Protein AF-A0ABD7MAA4-F1 (afdb_monomer)

Solvent-accessible surface area (backbone atoms only — not comparable to full-atom values): 10063 Å² total; per-residue (Å²): 104,72,70,56,56,49,51,49,49,51,53,40,38,76,73,50,25,49,67,41,82,40,89,64,48,60,28,67,39,71,80,87,77,45,77,86,42,60,48,68,32,78,43,31,36,35,39,32,57,33,94,87,55,77,65,41,61,35,34,28,49,36,31,27,73,42,80,39,93,89,78,78,45,66,48,75,30,43,32,39,12,52,70,43,76,63,44,63,78,38,54,39,48,84,81,72,46,78,89,80,53,97,45,75,66,61,52,50,51,47,50,52,50,48,56,54,50,73,47,40,63,83,76,86,86,80,86,58,89,97,58,56,70,65,61,52,51,51,40,52,52,36,36,74,73,71,50,82,63,92,66,63,92,93,62,83,85,81,77,51,42,43,82,66,80,89,130

Radius of gyration: 17.06 Å; Cα contacts (8 Å, |Δi|>4): 257; chains: 1; bounding box: 40×41×44 Å

Mean predicted aligned error: 10.92 Å

Structure (mmCIF, N/CA/C/O backbone):
data_AF-A0ABD7MAA4-F1
#
_entry.id   AF-A0ABD7MAA4-F1
#
loop_
_atom_site.group_PDB
_atom_site.id
_atom_site.type_symbol
_atom_site.label_atom_id
_atom_site.label_alt_id
_atom_site.label_comp_id
_atom_site.label_asym_id
_atom_site.label_entity_id
_atom_site.label_seq_id
_atom_site.pdbx_PDB_ins_code
_atom_site.Cartn_x
_atom_site.Cartn_y
_atom_site.Cartn_z
_atom_site.occupancy
_atom_site.B_iso_or_equiv
_atom_site.auth_seq_id
_atom_site.auth_comp_id
_atom_site.auth_asym_id
_atom_site.auth_atom_id
_atom_site.pdbx_PDB_model_num
ATOM 1 N N . MET A 1 1 ? 14.261 -5.097 -4.662 1.00 67.69 1 MET A N 1
ATOM 2 C CA . MET A 1 1 ? 12.912 -4.679 -4.215 1.00 67.69 1 MET A CA 1
ATOM 3 C C . MET A 1 1 ? 11.884 -5.804 -4.221 1.00 67.69 1 MET A C 1
ATOM 5 O O . MET A 1 1 ? 11.433 -6.140 -3.140 1.00 67.69 1 MET A O 1
ATOM 9 N N . THR A 1 2 ? 11.569 -6.457 -5.348 1.00 70.31 2 THR A N 1
ATOM 10 C CA . THR A 1 2 ? 10.616 -7.597 -5.394 1.00 70.31 2 THR A CA 1
ATOM 11 C C . THR A 1 2 ? 10.887 -8.675 -4.339 1.00 70.31 2 THR A C 1
ATOM 13 O O . THR A 1 2 ? 9.981 -9.098 -3.631 1.00 70.31 2 THR A O 1
ATOM 16 N N . ALA A 1 3 ? 12.148 -9.088 -4.164 1.00 72.69 3 ALA A N 1
ATOM 17 C CA . ALA A 1 3 ? 12.504 -10.051 -3.120 1.00 72.69 3 ALA A CA 1
ATOM 18 C C . ALA A 1 3 ? 12.201 -9.527 -1.699 1.00 72.69 3 ALA A C 1
ATOM 20 O O . ALA A 1 3 ? 11.706 -10.278 -0.870 1.00 72.69 3 ALA A O 1
ATOM 21 N N . ARG A 1 4 ? 12.426 -8.233 -1.431 1.00 72.94 4 ARG A N 1
ATOM 22 C CA . ARG A 1 4 ? 12.134 -7.595 -0.134 1.00 72.94 4 ARG A CA 1
ATOM 23 C C . ARG A 1 4 ? 10.634 -7.445 0.114 1.00 72.94 4 ARG A C 1
ATOM 25 O O . ARG A 1 4 ? 10.187 -7.724 1.217 1.00 72.94 4 ARG A O 1
ATOM 32 N N . ALA A 1 5 ? 9.858 -7.076 -0.906 1.00 74.12 5 ALA A N 1
ATOM 33 C CA . ALA A 1 5 ? 8.397 -7.017 -0.828 1.00 74.12 5 ALA A CA 1
ATOM 34 C C . ALA A 1 5 ? 7.791 -8.395 -0.507 1.00 74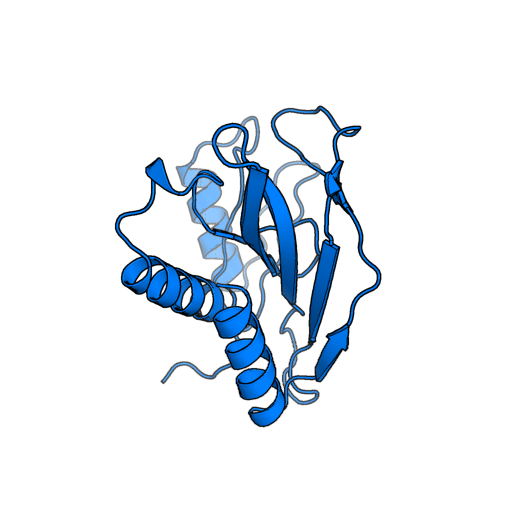.12 5 ALA A C 1
ATOM 36 O O . ALA A 1 5 ? 6.874 -8.499 0.302 1.00 74.12 5 ALA A O 1
ATOM 37 N N . ARG A 1 6 ? 8.350 -9.468 -1.082 1.00 79.31 6 ARG A N 1
ATOM 38 C CA . ARG A 1 6 ? 7.961 -10.848 -0.75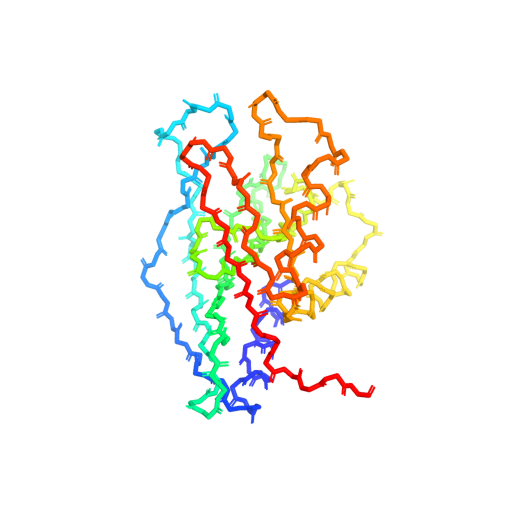1 1.00 79.31 6 ARG A CA 1
ATOM 39 C C . ARG A 1 6 ? 8.322 -11.234 0.678 1.00 79.31 6 ARG A C 1
ATOM 41 O O . ARG A 1 6 ? 7.474 -11.790 1.359 1.00 79.31 6 ARG A O 1
ATOM 48 N N . VAL A 1 7 ? 9.523 -10.884 1.143 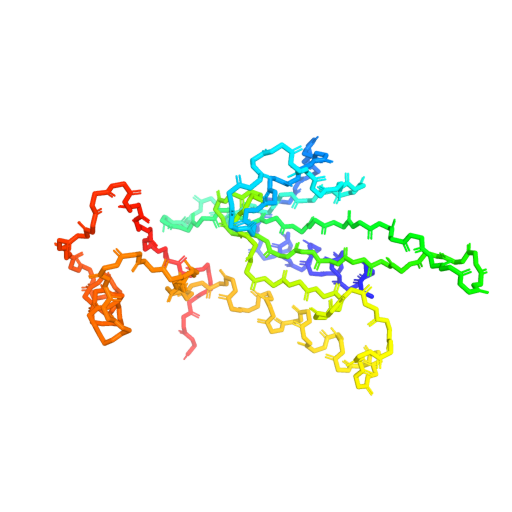1.00 79.81 7 VAL A N 1
ATOM 49 C CA . VAL A 1 7 ? 9.916 -11.097 2.547 1.00 79.81 7 VAL A CA 1
ATOM 50 C C . VAL A 1 7 ? 8.941 -10.392 3.492 1.00 79.81 7 VAL A C 1
ATOM 52 O O . VAL A 1 7 ? 8.509 -10.989 4.468 1.00 79.81 7 VAL A O 1
ATOM 55 N N . TRP A 1 8 ? 8.521 -9.163 3.186 1.00 77.75 8 TRP A N 1
ATOM 56 C CA . TRP A 1 8 ? 7.486 -8.489 3.973 1.00 77.75 8 TRP A CA 1
ATOM 57 C C . TRP A 1 8 ? 6.149 -9.219 3.949 1.00 77.75 8 TRP A C 1
ATOM 59 O O . TRP A 1 8 ? 5.527 -9.374 4.993 1.00 77.75 8 TRP A O 1
ATOM 69 N N . ALA A 1 9 ? 5.717 -9.703 2.786 1.00 82.56 9 ALA A N 1
ATOM 70 C CA . ALA A 1 9 ? 4.503 -10.502 2.688 1.00 82.56 9 ALA A CA 1
ATOM 71 C C . ALA A 1 9 ? 4.585 -11.771 3.563 1.00 82.56 9 ALA A C 1
ATOM 73 O O . ALA A 1 9 ? 3.632 -12.097 4.262 1.00 82.56 9 ALA A O 1
ATOM 74 N N . GLU A 1 10 ? 5.730 -12.452 3.590 1.00 82.75 10 GLU A N 1
ATOM 75 C CA . GLU A 1 10 ? 5.966 -13.611 4.462 1.00 82.75 10 GLU A CA 1
ATOM 76 C C . GLU A 1 10 ? 5.918 -13.225 5.949 1.00 82.75 10 GLU A C 1
ATOM 78 O O . GLU A 1 10 ? 5.155 -13.820 6.707 1.00 82.75 10 GLU A O 1
ATOM 83 N N . VAL A 1 11 ? 6.642 -12.175 6.352 1.00 81.94 11 VAL A N 1
ATOM 84 C CA . VAL A 1 11 ? 6.660 -11.669 7.738 1.00 81.94 11 VAL A CA 1
ATOM 85 C C . VAL A 1 11 ? 5.262 -11.259 8.210 1.00 81.94 11 VAL A C 1
ATOM 87 O O . VAL A 1 11 ? 4.861 -11.570 9.329 1.00 81.94 11 VAL A O 1
ATOM 90 N N . LEU A 1 12 ? 4.486 -10.587 7.359 1.00 81.56 12 LEU A N 1
ATOM 91 C CA . LEU A 1 12 ? 3.119 -10.175 7.680 1.00 81.56 12 LEU A CA 1
ATOM 92 C C . LEU A 1 12 ? 2.187 -11.381 7.814 1.00 81.56 12 LEU A C 1
ATOM 94 O O . LEU A 1 12 ? 1.341 -11.400 8.707 1.00 81.56 12 LEU A O 1
ATOM 98 N N . ALA A 1 13 ? 2.355 -12.401 6.969 1.00 84.62 13 ALA A N 1
ATOM 99 C CA . ALA A 1 13 ? 1.610 -13.648 7.096 1.00 84.62 13 ALA A CA 1
ATOM 100 C C . ALA A 1 13 ? 1.936 -14.377 8.410 1.00 84.62 13 ALA A C 1
ATOM 102 O O . ALA A 1 13 ? 1.025 -14.854 9.087 1.00 84.62 13 ALA A O 1
ATOM 103 N N . GLU A 1 14 ? 3.209 -14.416 8.812 1.00 82.44 14 GLU A N 1
ATOM 104 C CA . GLU A 1 14 ? 3.634 -14.957 10.111 1.00 82.44 14 GLU A CA 1
ATOM 105 C C . GLU A 1 14 ? 3.055 -14.162 11.291 1.00 82.44 14 GLU A C 1
ATOM 107 O O . GLU A 1 14 ? 2.691 -14.750 12.310 1.00 82.44 14 GLU A O 1
ATOM 112 N N . ALA A 1 15 ? 2.896 -12.846 11.134 1.00 78.56 15 ALA A N 1
ATOM 11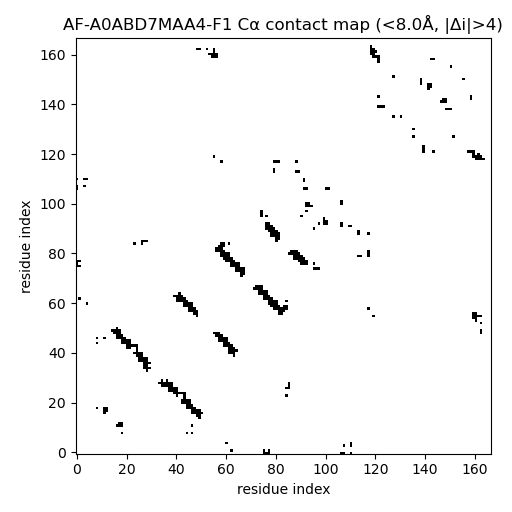3 C CA . ALA A 1 15 ? 2.236 -11.970 12.101 1.00 78.56 15 ALA A CA 1
ATOM 114 C C . ALA A 1 15 ? 0.694 -12.087 12.107 1.00 78.56 15 ALA A C 1
ATOM 116 O O . ALA A 1 15 ? 0.032 -11.387 12.871 1.00 78.56 15 ALA A O 1
ATOM 117 N N . GLY A 1 16 ? 0.108 -12.968 11.286 1.00 83.12 16 GLY A N 1
ATOM 118 C CA . GLY A 1 16 ? -1.330 -13.257 11.266 1.00 83.12 16 GLY A CA 1
ATOM 119 C C . GLY A 1 16 ? -2.132 -12.518 10.193 1.00 83.12 16 GLY A C 1
ATOM 120 O O . GLY A 1 16 ? -3.352 -12.683 10.129 1.00 83.12 16 GLY A O 1
ATOM 121 N N . ALA A 1 17 ? -1.486 -11.730 9.330 1.00 86.75 17 ALA A N 1
ATOM 122 C CA . ALA A 1 17 ? -2.150 -11.102 8.194 1.00 86.75 17 ALA A CA 1
ATOM 123 C C . ALA A 1 17 ? -2.532 -12.143 7.127 1.00 86.75 17 ALA A C 1
ATOM 125 O O . ALA A 1 17 ? -1.800 -13.095 6.855 1.00 86.75 17 ALA A O 1
ATOM 126 N N . ALA A 1 18 ? -3.663 -11.943 6.452 1.00 90.56 18 ALA A N 1
ATOM 127 C CA . ALA A 1 18 ? -4.039 -12.790 5.324 1.00 90.56 18 ALA A CA 1
ATOM 128 C C . ALA A 1 18 ? -3.425 -12.246 4.028 1.00 90.56 18 ALA A C 1
ATOM 130 O O . ALA A 1 18 ? -3.885 -11.241 3.486 1.00 90.56 18 ALA A O 1
ATOM 131 N N . VAL A 1 19 ? -2.403 -12.928 3.514 1.00 92.50 19 VAL A N 1
ATOM 132 C CA . VAL A 1 19 ? -1.707 -12.565 2.273 1.00 92.50 19 VAL A CA 1
ATOM 133 C C . VAL A 1 19 ? -2.183 -13.451 1.132 1.00 92.50 19 VAL A C 1
ATOM 135 O O . VAL A 1 19 ? -2.026 -14.670 1.177 1.00 92.50 19 VAL A O 1
ATOM 138 N N . VAL A 1 20 ? -2.745 -12.847 0.087 1.00 94.31 20 VAL A N 1
ATOM 139 C CA . VAL A 1 20 ? -3.242 -13.576 -1.086 1.00 94.31 20 VAL A CA 1
ATOM 140 C C . VAL A 1 20 ? -2.886 -12.858 -2.389 1.00 94.31 20 VAL A C 1
ATOM 142 O O . VAL A 1 20 ? -2.885 -11.627 -2.429 1.00 94.31 20 VAL A O 1
ATOM 145 N N . PRO A 1 21 ? -2.613 -13.590 -3.485 1.00 94.88 21 PRO A N 1
ATOM 146 C CA . PRO A 1 21 ? -2.521 -12.988 -4.809 1.00 94.88 21 PRO A CA 1
ATOM 147 C C . PRO A 1 21 ? -3.812 -12.258 -5.185 1.00 94.88 21 PRO A C 1
ATOM 149 O O . PRO A 1 21 ? -4.909 -12.780 -4.977 1.00 94.88 21 PRO A O 1
ATOM 152 N N . ASP A 1 22 ? -3.676 -11.075 -5.780 1.00 94.12 22 ASP A N 1
ATOM 153 C CA . ASP A 1 22 ? -4.798 -10.255 -6.235 1.00 94.12 22 ASP A CA 1
ATOM 154 C C . ASP A 1 22 ? -4.846 -10.211 -7.782 1.00 94.12 22 ASP A C 1
ATOM 156 O O . ASP A 1 22 ? -3.803 -10.124 -8.449 1.00 94.12 22 ASP A O 1
ATOM 160 N N . PRO A 1 23 ? -6.035 -10.325 -8.404 1.00 92.88 23 PRO A N 1
ATOM 161 C CA . PRO A 1 23 ? -6.172 -10.288 -9.856 1.00 92.88 23 PRO A CA 1
ATOM 162 C C . PRO A 1 23 ? -6.035 -8.886 -10.465 1.00 92.88 23 PRO A C 1
ATOM 164 O O . PRO A 1 23 ? -6.129 -8.779 -11.686 1.00 92.88 23 PRO A O 1
ATOM 167 N N . VAL A 1 24 ? -5.827 -7.818 -9.684 1.00 90.94 24 VAL A N 1
ATOM 168 C CA . VAL A 1 24 ? -5.626 -6.466 -10.226 1.00 90.94 24 VAL A CA 1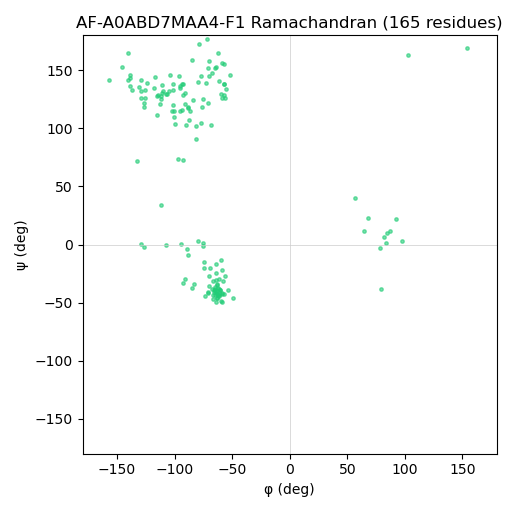
ATOM 169 C C . VAL A 1 24 ? -4.467 -6.428 -11.233 1.00 90.94 24 VAL A C 1
ATOM 171 O O . VAL A 1 24 ? -3.401 -7.009 -11.020 1.00 90.94 24 VAL A O 1
ATOM 174 N N . ARG A 1 25 ? -4.703 -5.775 -12.376 1.00 90.38 25 ARG A N 1
ATOM 175 C CA . ARG A 1 25 ? -3.734 -5.629 -13.484 1.00 90.38 25 ARG A CA 1
ATOM 176 C C . ARG A 1 25 ? -3.505 -4.186 -13.917 1.00 90.38 25 ARG A C 1
ATOM 178 O O . ARG A 1 25 ? -2.701 -3.935 -14.807 1.00 90.38 25 ARG A O 1
ATOM 185 N N . GLY A 1 26 ? -4.210 -3.244 -13.302 1.00 88.19 26 GLY A N 1
ATOM 186 C CA . GLY A 1 26 ? -4.120 -1.839 -13.652 1.00 88.19 26 GLY A CA 1
ATOM 187 C C . GLY A 1 26 ? -4.550 -0.949 -12.501 1.00 88.19 26 GLY A C 1
ATOM 188 O O . GLY A 1 26 ? -5.510 -1.263 -11.796 1.00 88.19 26 GLY A O 1
ATOM 189 N N . ILE A 1 27 ? -3.839 0.160 -12.335 1.00 84.44 27 ILE A N 1
ATOM 190 C CA . ILE A 1 27 ? -4.146 1.214 -11.371 1.00 84.44 27 ILE A CA 1
ATOM 191 C C . ILE A 1 27 ? -4.572 2.447 -12.171 1.00 84.44 27 ILE A C 1
ATOM 193 O O . ILE A 1 27 ? -3.813 2.856 -13.054 1.00 84.44 27 ILE A O 1
ATOM 197 N N . PRO A 1 28 ? -5.748 3.043 -11.916 1.00 74.25 28 PRO A N 1
ATOM 198 C CA . PRO A 1 28 ? -6.099 4.327 -12.514 1.00 74.25 28 PRO A CA 1
ATOM 199 C C . PRO A 1 28 ? -5.030 5.372 -12.174 1.00 74.25 28 PRO A C 1
ATOM 201 O O . PRO A 1 28 ? -4.692 5.544 -11.006 1.00 74.25 28 PRO A O 1
ATOM 204 N N . PHE A 1 29 ? -4.478 6.037 -13.185 1.00 62.84 29 PHE A N 1
ATOM 205 C CA . PHE A 1 29 ? -3.509 7.114 -13.009 1.00 62.84 29 PHE A CA 1
ATOM 206 C C . PHE A 1 29 ? -4.253 8.449 -12.991 1.00 62.84 29 PHE A C 1
ATOM 208 O O . PHE A 1 29 ? -4.866 8.825 -13.991 1.00 62.84 29 PHE A O 1
ATOM 215 N N . ASP A 1 30 ? -4.228 9.164 -11.868 1.00 56.12 30 ASP A N 1
ATOM 216 C CA . ASP A 1 30 ? -5.020 10.381 -11.674 1.00 56.12 30 ASP A CA 1
ATOM 217 C C . ASP A 1 30 ? -4.184 11.667 -11.578 1.00 56.12 30 ASP A C 1
ATOM 219 O O . ASP A 1 30 ? -4.595 12.632 -10.939 1.00 56.12 30 ASP A O 1
ATOM 223 N N . GLU A 1 31 ? -3.063 11.778 -12.295 1.00 46.78 31 GLU A N 1
ATOM 224 C CA . GLU A 1 31 ? -2.467 13.103 -12.484 1.00 46.78 31 GLU A CA 1
ATOM 225 C C . GLU A 1 31 ? -3.380 13.968 -13.377 1.00 46.78 31 GLU A C 1
ATOM 227 O O . GLU A 1 31 ? -3.455 13.821 -14.599 1.00 46.78 31 GLU A O 1
ATOM 232 N N . ALA A 1 32 ? -4.114 14.884 -12.740 1.00 44.59 32 ALA A N 1
ATOM 233 C CA . ALA A 1 32 ? -4.834 15.997 -13.363 1.00 44.59 32 ALA A CA 1
ATOM 234 C C . ALA A 1 32 ? -5.869 15.632 -14.456 1.00 44.59 32 ALA A C 1
ATOM 236 O O . ALA A 1 32 ? -6.036 16.365 -15.433 1.00 44.59 32 ALA A O 1
ATOM 237 N N . GLY A 1 33 ? -6.638 14.552 -14.269 1.00 39.84 33 GLY A N 1
ATOM 238 C CA . GLY A 1 33 ? -7.901 14.348 -14.998 1.00 39.84 33 GLY A CA 1
ATOM 239 C C . GLY A 1 33 ? -7.826 13.552 -16.305 1.00 39.84 33 GLY A C 1
ATOM 240 O O . GLY A 1 33 ? -8.739 13.650 -17.126 1.00 39.84 33 GLY A O 1
ATOM 241 N N . ARG A 1 34 ? -6.792 12.728 -16.509 1.00 45.66 34 ARG A N 1
ATOM 242 C CA . ARG A 1 34 ? -6.767 11.722 -17.589 1.00 45.66 34 ARG A CA 1
ATOM 243 C C . ARG A 1 34 ? -7.181 10.346 -17.064 1.00 45.66 34 ARG A C 1
ATOM 245 O O . ARG A 1 34 ? -6.352 9.456 -16.941 1.00 45.66 34 ARG A O 1
ATOM 252 N N . ALA A 1 35 ? -8.477 10.181 -16.798 1.00 50.56 35 ALA A N 1
ATOM 253 C CA . ALA A 1 35 ? -9.065 8.953 -16.243 1.00 50.56 35 ALA A CA 1
ATOM 254 C C . ALA A 1 35 ? -8.863 7.681 -17.101 1.00 50.56 35 ALA A C 1
ATOM 256 O O . ALA A 1 35 ? -9.084 6.578 -16.609 1.00 50.56 35 ALA A O 1
ATOM 257 N 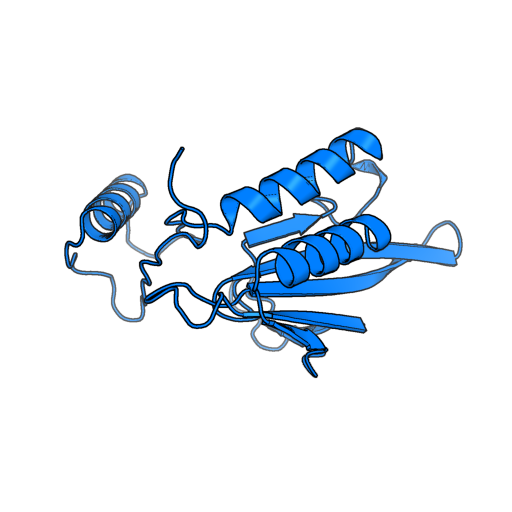N . ASP A 1 36 ? -8.431 7.825 -18.359 1.00 55.38 36 ASP A N 1
ATOM 258 C CA . ASP A 1 36 ? -8.230 6.711 -19.295 1.00 55.38 36 ASP A CA 1
ATOM 259 C C . ASP A 1 36 ? -6.816 6.102 -19.241 1.00 55.38 36 ASP A C 1
ATOM 261 O O . ASP A 1 36 ? -6.533 5.135 -19.949 1.00 55.38 36 ASP A O 1
ATOM 265 N N . LEU A 1 37 ? -5.902 6.662 -18.439 1.00 61.72 37 LEU A N 1
ATOM 266 C CA . LEU A 1 37 ? -4.562 6.103 -18.271 1.00 61.72 37 LEU A CA 1
ATOM 267 C C . LEU A 1 37 ? -4.548 5.126 -17.095 1.00 61.72 37 LEU A C 1
ATOM 269 O O . LEU A 1 37 ? -4.836 5.492 -15.959 1.00 61.72 37 LEU A O 1
ATOM 273 N N . THR A 1 38 ? -4.183 3.875 -17.369 1.00 78.06 38 THR A N 1
ATOM 274 C CA . THR A 1 38 ? -3.954 2.855 -16.343 1.00 78.06 38 THR A CA 1
ATOM 275 C C . THR A 1 38 ? -2.481 2.495 -16.288 1.00 78.06 38 THR A C 1
ATOM 277 O O . THR A 1 38 ? -1.901 2.118 -17.308 1.00 78.06 38 THR A O 1
ATOM 280 N N . VAL A 1 39 ? -1.888 2.550 -15.099 1.00 83.06 39 VAL A N 1
ATOM 281 C CA . VAL A 1 39 ? -0.549 2.009 -14.865 1.00 83.06 39 VAL A CA 1
ATOM 282 C C . VAL A 1 39 ? -0.646 0.484 -14.794 1.00 83.06 39 VAL A C 1
ATOM 284 O O . VAL A 1 39 ? -1.447 -0.009 -13.995 1.00 83.06 39 VAL A O 1
ATOM 287 N N . PRO A 1 40 ? 0.123 -0.274 -15.596 1.00 88.81 40 PRO A N 1
ATOM 288 C CA . PRO A 1 40 ? 0.068 -1.731 -15.583 1.00 88.81 40 PRO A CA 1
ATOM 289 C C . PRO A 1 40 ? 0.597 -2.309 -14.267 1.00 88.81 40 PRO A C 1
ATOM 291 O O . PRO A 1 40 ? 1.517 -1.767 -13.653 1.00 88.81 40 PRO A O 1
ATOM 294 N N . VAL A 1 41 ? 0.019 -3.437 -13.856 1.00 91.94 41 VAL A N 1
ATOM 295 C CA . VAL A 1 41 ? 0.459 -4.238 -12.708 1.00 91.94 41 VAL A CA 1
ATOM 296 C C . VAL A 1 41 ? 0.675 -5.670 -13.173 1.00 91.94 41 VAL A C 1
ATOM 298 O O . VAL A 1 41 ? -0.271 -6.339 -13.596 1.00 91.94 41 VAL A O 1
ATOM 301 N N . ASP A 1 42 ? 1.910 -6.147 -13.062 1.00 92.38 42 ASP A N 1
ATOM 302 C CA . ASP A 1 42 ? 2.290 -7.500 -13.467 1.00 92.38 42 ASP A CA 1
ATOM 303 C C . ASP A 1 42 ? 2.020 -8.507 -12.353 1.00 92.38 42 ASP A C 1
ATOM 305 O O . ASP A 1 42 ? 1.599 -9.643 -12.599 1.00 92.38 42 ASP A O 1
ATOM 309 N N . ARG A 1 43 ? 2.253 -8.089 -11.105 1.00 92.38 43 ARG A N 1
ATOM 310 C CA . ARG A 1 43 ? 2.055 -8.916 -9.913 1.00 92.38 43 ARG A CA 1
ATOM 311 C C . ARG A 1 43 ? 1.428 -8.084 -8.804 1.00 92.38 43 ARG A C 1
ATOM 313 O O . ARG A 1 43 ? 1.839 -6.958 -8.560 1.00 92.38 43 ARG A O 1
ATOM 320 N N . ALA A 1 44 ? 0.448 -8.662 -8.120 1.00 94.12 44 ALA A N 1
ATOM 321 C CA . ALA A 1 44 ? -0.224 -8.018 -7.005 1.00 94.12 44 ALA A CA 1
ATOM 322 C C . ALA A 1 44 ? -0.433 -9.004 -5.860 1.00 94.12 44 ALA A C 1
ATOM 324 O O . ALA A 1 44 ? -0.921 -10.120 -6.065 1.00 94.12 44 ALA A O 1
ATOM 325 N N . LEU A 1 45 ? -0.097 -8.565 -4.653 1.00 94.12 45 LEU A N 1
ATOM 326 C CA . LEU A 1 45 ? -0.461 -9.230 -3.411 1.00 94.12 45 LEU A CA 1
ATOM 327 C C . LEU A 1 45 ? -1.390 -8.308 -2.634 1.00 94.12 45 LEU A C 1
ATOM 329 O O . LEU A 1 45 ? -1.048 -7.151 -2.399 1.00 94.12 45 LEU A O 1
ATOM 333 N N . ARG A 1 46 ? -2.543 -8.831 -2.221 1.00 93.81 46 ARG A N 1
ATOM 334 C CA . ARG A 1 46 ? -3.394 -8.200 -1.220 1.00 93.81 46 ARG A CA 1
ATOM 335 C C . ARG A 1 46 ? -3.023 -8.764 0.134 1.00 93.81 46 ARG A C 1
ATOM 337 O O . ARG A 1 46 ? -3.033 -9.977 0.336 1.00 93.81 46 ARG A O 1
ATOM 344 N N . VAL A 1 47 ? -2.766 -7.872 1.068 1.00 90.88 47 VAL A N 1
ATOM 345 C CA . VAL A 1 47 ? -2.520 -8.213 2.456 1.00 90.88 47 VAL A CA 1
ATOM 346 C C . VAL A 1 47 ? -3.698 -7.659 3.254 1.00 90.88 47 VAL A C 1
ATOM 348 O O . VAL A 1 47 ? -4.032 -6.479 3.169 1.00 90.88 47 VAL A O 1
ATOM 351 N N . ALA A 1 48 ? -4.419 -8.524 3.956 1.00 89.00 48 ALA A N 1
ATOM 352 C CA . ALA A 1 48 ? -5.537 -8.142 4.812 1.00 89.00 48 ALA A CA 1
ATOM 353 C C . ALA A 1 48 ? -5.101 -8.189 6.279 1.00 89.00 48 ALA A C 1
ATOM 355 O O . ALA A 1 48 ? -4.299 -9.064 6.619 1.00 89.00 48 ALA A O 1
ATOM 356 N N . PRO A 1 49 ? -5.626 -7.295 7.131 1.00 83.81 49 PRO A N 1
ATOM 357 C CA . PRO A 1 49 ? -5.289 -7.313 8.546 1.00 83.81 49 PRO A CA 1
ATOM 358 C C . PRO A 1 49 ? -5.668 -8.657 9.185 1.00 83.81 49 PRO A C 1
ATOM 360 O O . PRO A 1 49 ? -6.556 -9.351 8.663 1.00 83.81 49 PRO A O 1
ATOM 363 N N . PRO A 1 50 ? -5.021 -9.028 10.303 1.00 83.25 50 PRO A N 1
ATOM 364 C CA . PRO A 1 50 ? -5.461 -10.148 11.123 1.00 83.25 50 PRO A CA 1
ATOM 365 C C . PRO A 1 50 ? -6.949 -10.027 11.480 1.00 83.25 50 PRO A C 1
ATOM 367 O O . PRO A 1 50 ? -7.483 -8.928 11.632 1.00 83.25 50 PRO A O 1
ATOM 370 N N . ALA A 1 51 ? -7.639 -11.164 11.583 1.00 79.88 51 ALA A N 1
ATOM 371 C CA . ALA A 1 51 ? -9.098 -11.199 11.731 1.00 79.88 51 ALA A CA 1
ATOM 372 C C . ALA A 1 51 ? -9.617 -10.566 13.039 1.00 79.88 51 ALA A C 1
ATOM 374 O O . ALA A 1 51 ? -10.808 -10.289 13.147 1.00 79.88 51 ALA A O 1
ATOM 375 N N . ASP A 1 52 ? -8.743 -10.381 14.024 1.00 79.81 52 ASP A N 1
ATOM 376 C CA . ASP A 1 52 ? -8.999 -9.779 15.330 1.00 79.81 52 ASP A CA 1
ATOM 377 C C . ASP A 1 52 ? -8.688 -8.271 15.394 1.00 79.81 52 ASP A C 1
ATOM 379 O O . ASP A 1 52 ? -8.908 -7.651 16.435 1.00 79.81 52 ASP A O 1
ATOM 383 N N . VAL A 1 53 ? -8.231 -7.662 14.293 1.00 75.25 53 VAL A N 1
ATOM 384 C CA . VAL A 1 53 ? -7.956 -6.221 14.205 1.00 75.25 53 VAL A CA 1
ATOM 385 C C . VAL A 1 53 ? -9.114 -5.495 13.511 1.00 75.25 53 VAL A C 1
ATOM 387 O O . VAL A 1 53 ? -9.249 -5.510 12.285 1.00 75.25 53 VAL A O 1
ATOM 390 N N . ASP A 1 54 ? -9.940 -4.806 14.300 1.00 74.12 54 ASP A N 1
ATOM 391 C CA . ASP A 1 54 ? -11.062 -4.003 13.801 1.00 74.12 54 ASP A CA 1
ATOM 392 C C . ASP A 1 54 ? -10.616 -2.626 13.273 1.00 74.12 54 ASP A C 1
ATOM 394 O O . ASP A 1 54 ? -9.798 -1.930 13.871 1.00 74.12 54 ASP A O 1
ATOM 398 N N . GLY A 1 55 ? -11.206 -2.185 12.155 1.00 67.31 55 GLY A N 1
ATOM 399 C CA . GLY A 1 55 ? -10.992 -0.839 11.594 1.00 67.31 55 GLY A CA 1
ATOM 400 C C . GLY A 1 55 ? -9.686 -0.647 10.808 1.00 67.31 55 GLY A C 1
ATOM 401 O O . GLY A 1 55 ? -9.473 0.415 10.216 1.00 67.31 55 GLY A O 1
ATOM 402 N N . ALA A 1 56 ? -8.844 -1.676 10.749 1.00 75.94 56 ALA A N 1
ATOM 403 C CA . ALA A 1 56 ? -7.683 -1.739 9.877 1.00 75.94 56 ALA A CA 1
ATOM 404 C C . ALA A 1 56 ? -8.103 -1.938 8.411 1.00 75.94 56 ALA A C 1
ATOM 406 O O . ALA A 1 56 ? -9.009 -2.711 8.092 1.00 75.94 56 ALA A O 1
ATOM 407 N N . SER A 1 57 ? -7.443 -1.237 7.489 1.00 81.38 57 SER A N 1
ATOM 408 C CA . SER A 1 57 ? -7.685 -1.427 6.054 1.00 81.38 57 SER A CA 1
ATOM 409 C C . SER A 1 57 ? -6.673 -2.381 5.442 1.00 81.38 57 SER A C 1
ATOM 411 O O . SER A 1 57 ? -5.511 -2.322 5.828 1.00 81.38 57 SER A O 1
ATOM 413 N N . PRO A 1 58 ? -7.078 -3.204 4.458 1.00 87.50 58 PRO A N 1
ATOM 414 C CA . PRO A 1 58 ? -6.139 -3.982 3.663 1.00 87.50 58 PRO A CA 1
ATOM 415 C C . PRO A 1 58 ? -5.197 -3.062 2.884 1.00 87.50 58 PRO A C 1
ATOM 417 O O . PRO A 1 58 ? -5.485 -1.888 2.670 1.00 87.50 58 PRO A O 1
ATOM 420 N N . TRP A 1 59 ? -4.117 -3.628 2.382 1.00 89.38 59 TRP A N 1
ATOM 421 C CA . TRP A 1 59 ? -3.108 -2.964 1.570 1.00 89.38 59 TRP A CA 1
ATOM 422 C C . TRP A 1 59 ? -2.657 -3.897 0.451 1.00 89.38 59 TRP A C 1
ATOM 424 O O . TRP A 1 59 ? -2.964 -5.094 0.446 1.00 89.38 59 TRP A O 1
ATOM 434 N N . TRP A 1 60 ? -1.981 -3.323 -0.534 1.00 91.56 60 TRP A N 1
ATOM 435 C CA . TRP A 1 60 ? -1.526 -4.001 -1.731 1.00 91.56 60 TRP A CA 1
ATOM 436 C C . TRP A 1 60 ? -0.057 -3.703 -1.989 1.00 91.56 60 TRP A C 1
ATOM 438 O O . TRP A 1 60 ? 0.370 -2.550 -1.949 1.00 91.56 60 TRP A O 1
ATOM 448 N N . LEU A 1 61 ? 0.677 -4.760 -2.325 1.00 91.25 61 LEU A N 1
ATOM 449 C CA . LEU A 1 61 ? 2.005 -4.694 -2.921 1.00 91.25 61 LEU A CA 1
ATOM 450 C C . LEU A 1 61 ? 1.830 -4.936 -4.421 1.00 91.25 61 LEU A C 1
ATOM 452 O O . LEU A 1 61 ? 1.451 -6.037 -4.831 1.00 91.25 61 LEU A O 1
ATOM 456 N N . LEU A 1 62 ? 2.030 -3.895 -5.226 1.00 91.88 62 LEU A N 1
ATOM 457 C CA . LEU A 1 62 ? 1.768 -3.895 -6.665 1.00 91.88 62 LEU A CA 1
ATOM 458 C C . LEU A 1 62 ? 3.095 -3.724 -7.405 1.00 91.88 62 LEU A C 1
ATOM 460 O O . LEU A 1 62 ? 3.718 -2.668 -7.329 1.00 91.88 62 LEU A O 1
ATOM 464 N N . GLU A 1 63 ? 3.533 -4.765 -8.102 1.00 92.12 63 GLU A N 1
ATOM 465 C CA . GLU A 1 63 ? 4.784 -4.767 -8.855 1.00 92.12 63 GLU A CA 1
ATOM 466 C C . GLU A 1 63 ? 4.527 -4.559 -10.353 1.00 92.12 63 GLU A C 1
ATOM 468 O O . GLU A 1 63 ? 3.626 -5.175 -10.937 1.00 92.12 63 GLU A O 1
ATOM 473 N N . THR A 1 64 ? 5.372 -3.739 -10.973 1.00 90.81 64 THR A N 1
ATOM 474 C CA . THR A 1 64 ? 5.425 -3.508 -12.421 1.00 90.81 64 THR A CA 1
ATOM 475 C C . THR A 1 64 ? 6.862 -3.687 -12.902 1.00 90.81 64 THR A C 1
ATOM 477 O O . THR A 1 64 ? 7.770 -3.093 -12.327 1.00 90.81 64 THR A O 1
ATOM 480 N N . ASP A 1 65 ? 7.075 -4.445 -13.968 1.00 89.31 65 ASP A N 1
ATOM 481 C CA . ASP A 1 65 ? 8.361 -4.558 -14.651 1.00 89.31 65 ASP A CA 1
ATOM 482 C C . ASP A 1 65 ? 8.421 -3.481 -15.748 1.00 89.31 65 ASP A C 1
ATOM 484 O O . ASP A 1 65 ? 7.798 -3.608 -16.803 1.00 89.31 65 ASP A O 1
ATOM 488 N N . VAL A 1 66 ? 9.147 -2.387 -15.502 1.00 85.00 66 VAL A N 1
ATOM 489 C CA . VAL A 1 66 ? 9.259 -1.267 -16.448 1.00 85.00 66 VAL A CA 1
ATOM 490 C C . VAL A 1 66 ? 10.424 -1.521 -17.410 1.00 85.00 66 VAL A C 1
ATOM 492 O O . VAL A 1 66 ? 11.568 -1.587 -16.952 1.00 85.00 66 VAL A O 1
ATOM 495 N N . PRO A 1 67 ? 10.190 -1.653 -18.730 1.00 83.12 67 PRO A N 1
ATOM 496 C CA . PRO A 1 67 ? 11.272 -1.787 -19.705 1.00 83.12 67 PRO A CA 1
ATOM 497 C C . PRO A 1 67 ? 12.231 -0.597 -19.629 1.00 83.12 67 PRO A C 1
ATOM 499 O O . PRO A 1 67 ? 11.783 0.537 -19.476 1.00 83.12 67 PRO A O 1
ATOM 502 N N . GLN A 1 68 ? 13.534 -0.854 -19.714 1.00 79.06 68 GLN A N 1
ATOM 503 C CA . GLN A 1 68 ? 14.569 0.181 -19.734 1.00 79.06 68 GLN A CA 1
ATOM 504 C C . GLN A 1 68 ? 15.111 0.347 -21.157 1.00 79.06 68 GLN A C 1
ATOM 506 O O . GLN A 1 68 ? 15.435 -0.644 -21.819 1.00 79.06 68 GLN A O 1
ATOM 511 N N . ASP A 1 69 ? 15.211 1.596 -21.613 1.00 71.75 69 ASP A N 1
ATOM 512 C CA . ASP A 1 69 ? 15.559 1.930 -23.000 1.00 71.75 69 ASP A CA 1
ATOM 513 C C . ASP A 1 69 ? 17.027 1.618 -23.349 1.00 71.75 69 ASP A C 1
ATOM 515 O O . ASP A 1 69 ? 17.328 1.319 -24.505 1.00 71.75 69 ASP A O 1
ATOM 519 N N . ASP A 1 70 ? 17.926 1.633 -22.358 1.00 66.44 70 ASP A N 1
ATOM 520 C CA . ASP A 1 70 ? 19.374 1.612 -22.603 1.00 66.44 70 ASP A CA 1
ATOM 521 C C . ASP A 1 70 ? 19.991 0.199 -22.657 1.00 66.44 70 ASP A C 1
ATOM 523 O O . ASP A 1 70 ? 20.934 -0.020 -23.416 1.00 66.44 70 ASP A O 1
ATOM 527 N N . ASP A 1 71 ? 19.425 -0.787 -21.944 1.00 64.06 71 ASP A N 1
ATOM 528 C CA . ASP A 1 71 ? 20.034 -2.126 -21.789 1.00 64.06 71 ASP A CA 1
ATOM 529 C C . ASP A 1 71 ? 19.094 -3.308 -22.105 1.00 64.06 71 ASP A C 1
ATOM 531 O O . ASP A 1 71 ? 19.475 -4.474 -21.968 1.00 64.06 71 ASP A O 1
ATOM 535 N N . GLY A 1 72 ? 17.839 -3.051 -22.498 1.00 67.56 72 GLY A N 1
ATOM 536 C CA . GLY A 1 72 ? 16.830 -4.108 -22.687 1.00 67.56 72 GLY A CA 1
ATOM 537 C C . GLY A 1 72 ? 16.460 -4.854 -21.394 1.00 67.56 72 GLY A C 1
ATOM 538 O O . GLY A 1 72 ? 15.817 -5.906 -21.441 1.00 67.56 72 GLY A O 1
ATOM 539 N N . GLY A 1 73 ? 16.882 -4.322 -20.245 1.00 77.00 73 GLY A N 1
ATOM 540 C CA . GLY A 1 73 ? 16.526 -4.799 -18.916 1.00 77.00 73 GLY A CA 1
ATOM 541 C C . GLY A 1 73 ? 15.135 -4.339 -18.483 1.00 77.00 73 GLY A C 1
ATOM 542 O O . GLY A 1 73 ? 14.482 -3.528 -19.140 1.00 77.00 73 GLY A O 1
ATOM 543 N N . VAL A 1 74 ? 14.687 -4.861 -17.344 1.00 83.12 74 VAL A N 1
ATOM 544 C CA . VAL A 1 74 ? 13.465 -4.411 -16.671 1.00 83.12 74 VAL A CA 1
ATOM 545 C C . VAL A 1 74 ? 13.817 -3.854 -15.301 1.00 83.12 74 VAL A C 1
ATOM 547 O O . VAL A 1 74 ? 14.574 -4.471 -14.549 1.00 83.12 74 VAL A O 1
ATOM 550 N N . LEU A 1 75 ? 13.246 -2.701 -14.974 1.00 82.00 75 LEU A N 1
ATOM 551 C CA . LEU A 1 75 ? 13.306 -2.119 -13.646 1.00 82.00 75 LEU A CA 1
ATOM 552 C C . LEU A 1 75 ? 12.041 -2.520 -12.878 1.00 82.00 75 LEU A C 1
ATOM 554 O O . LEU A 1 75 ? 10.940 -2.122 -13.272 1.00 82.00 75 LEU A O 1
ATOM 558 N N . PRO A 1 76 ? 12.157 -3.304 -11.793 1.00 83.94 76 PRO A N 1
ATOM 559 C CA . PRO A 1 76 ? 11.010 -3.610 -10.956 1.00 83.94 76 PRO A CA 1
ATOM 560 C C . PRO A 1 76 ? 10.598 -2.360 -10.179 1.00 83.94 76 PRO A C 1
ATOM 562 O O . PRO A 1 76 ? 11.384 -1.836 -9.397 1.00 83.94 76 PRO A O 1
ATOM 565 N N . VAL A 1 77 ? 9.356 -1.925 -10.351 1.00 86.38 77 VAL A N 1
ATOM 566 C CA . VAL A 1 77 ? 8.732 -0.832 -9.605 1.00 86.38 77 VAL A CA 1
ATOM 567 C C . VAL A 1 77 ? 7.717 -1.415 -8.631 1.00 86.38 77 VAL A C 1
ATOM 569 O O . VAL A 1 77 ? 6.852 -2.193 -9.030 1.00 86.38 77 VAL A O 1
ATOM 572 N N . LEU A 1 78 ? 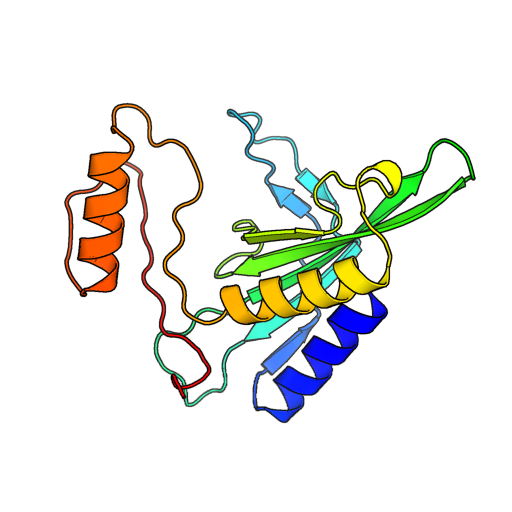7.796 -1.026 -7.362 1.00 87.31 78 LEU A N 1
ATOM 573 C CA . LEU A 1 78 ? 6.855 -1.399 -6.312 1.00 87.31 78 LEU A CA 1
ATOM 574 C C . LEU A 1 78 ? 5.962 -0.210 -5.962 1.00 87.31 78 LEU A C 1
ATOM 576 O O . LEU A 1 78 ? 6.446 0.873 -5.650 1.00 87.31 78 LEU A O 1
ATOM 580 N N . ARG A 1 79 ? 4.650 -0.430 -5.943 1.00 89.06 79 ARG A N 1
ATOM 581 C CA . ARG A 1 79 ? 3.675 0.486 -5.349 1.00 89.06 79 ARG A CA 1
ATOM 582 C C . ARG A 1 79 ? 3.078 -0.147 -4.105 1.00 89.06 79 ARG A C 1
ATOM 584 O O . ARG A 1 79 ? 2.612 -1.285 -4.157 1.00 89.06 79 ARG A O 1
ATOM 591 N N . VAL A 1 80 ? 3.072 0.606 -3.013 1.00 87.31 80 VAL A N 1
ATOM 592 C CA . VAL A 1 80 ? 2.369 0.241 -1.781 1.00 87.31 80 VAL A CA 1
ATOM 593 C C . VAL A 1 80 ? 1.084 1.049 -1.741 1.00 87.31 80 VAL A C 1
ATOM 595 O O . VAL A 1 80 ? 1.134 2.276 -1.687 1.00 87.31 80 VAL A O 1
ATOM 598 N N . ALA A 1 81 ? -0.062 0.377 -1.817 1.00 87.81 81 ALA A N 1
ATOM 599 C CA . ALA A 1 81 ? -1.374 1.017 -1.789 1.00 87.81 81 ALA A CA 1
ATOM 600 C C . ALA A 1 81 ? -2.174 0.568 -0.566 1.00 87.81 81 ALA A C 1
ATOM 602 O O . ALA A 1 81 ? -2.093 -0.595 -0.187 1.00 87.81 81 ALA A O 1
ATOM 603 N N . VAL A 1 82 ? -2.969 1.445 0.047 1.00 84.88 82 VAL A N 1
ATOM 604 C CA . VAL A 1 82 ? -3.712 1.125 1.279 1.00 84.88 82 VAL A CA 1
ATOM 605 C C . VAL A 1 82 ? -5.193 1.412 1.070 1.00 84.88 82 VAL A C 1
ATOM 607 O O . VAL A 1 82 ? -5.592 2.476 0.612 1.00 84.88 82 VAL A O 1
ATOM 610 N N . GLY A 1 83 ? -6.053 0.476 1.453 1.00 84.50 83 GLY A N 1
ATOM 611 C CA . GLY A 1 83 ? -7.516 0.536 1.374 1.00 84.50 83 GLY A CA 1
ATOM 612 C C . GLY A 1 83 ? -8.098 0.248 -0.002 1.00 84.50 83 GLY A C 1
ATOM 613 O O . GLY A 1 83 ? -9.087 -0.477 -0.093 1.00 84.50 83 GLY A O 1
ATOM 614 N N . ALA A 1 84 ? -7.447 0.720 -1.064 1.00 84.75 84 ALA A N 1
ATOM 615 C CA . ALA A 1 84 ? -7.737 0.316 -2.435 1.00 84.75 84 ALA A CA 1
ATOM 616 C C . ALA A 1 84 ? -6.453 0.291 -3.283 1.00 84.75 84 ALA A C 1
ATOM 618 O O . ALA A 1 84 ? -5.563 1.101 -3.032 1.00 84.75 84 ALA A O 1
ATOM 619 N N . PRO A 1 85 ? -6.369 -0.538 -4.345 1.00 85.50 85 PRO A N 1
ATOM 620 C CA . PRO A 1 85 ? -5.202 -0.575 -5.238 1.00 85.50 85 PRO A CA 1
ATOM 621 C C . PRO A 1 85 ? -4.845 0.778 -5.880 1.00 85.50 85 PRO A C 1
ATOM 623 O O . PRO A 1 85 ? -3.691 1.010 -6.219 1.00 85.50 85 PRO A O 1
ATOM 626 N N . GLY A 1 86 ? -5.836 1.664 -6.045 1.00 83.00 86 GLY A N 1
ATOM 627 C CA . GLY A 1 86 ? -5.683 3.033 -6.559 1.00 83.00 86 GLY A CA 1
ATOM 628 C C . GLY A 1 86 ? -5.063 4.034 -5.585 1.00 83.00 86 GLY A C 1
ATOM 629 O O . GLY A 1 86 ? -4.570 5.069 -6.012 1.00 83.00 86 GLY A O 1
ATOM 630 N N . GLN A 1 87 ? -5.090 3.749 -4.283 1.00 80.38 87 GLN A N 1
ATOM 631 C CA . GLN A 1 87 ? -4.632 4.666 -3.238 1.00 80.38 87 GLN A CA 1
ATOM 632 C C . GLN A 1 87 ? -3.164 4.379 -2.920 1.00 80.38 87 GLN A C 1
ATOM 634 O O . GLN A 1 87 ? -2.854 3.757 -1.908 1.00 80.38 87 GLN A O 1
ATOM 639 N N . VAL A 1 88 ? -2.270 4.757 -3.838 1.00 83.25 88 VAL A N 1
ATOM 640 C CA . VAL A 1 88 ? -0.824 4.512 -3.728 1.00 83.25 88 VAL A CA 1
ATOM 641 C C . VAL A 1 88 ? -0.199 5.484 -2.725 1.00 83.25 88 VAL A C 1
ATOM 643 O O . VAL A 1 88 ? -0.218 6.691 -2.938 1.00 83.25 88 VAL A O 1
ATOM 646 N N . HIS A 1 89 ? 0.379 4.945 -1.653 1.00 78.31 89 HIS A N 1
ATOM 647 C CA . HIS A 1 89 ? 1.080 5.689 -0.601 1.00 78.31 89 HIS A CA 1
ATOM 648 C C . HIS A 1 89 ? 2.583 5.804 -0.857 1.00 78.31 89 HIS A C 1
ATOM 650 O O . HIS A 1 89 ? 3.197 6.806 -0.503 1.00 78.31 89 HIS A O 1
ATOM 656 N N . ALA A 1 90 ? 3.179 4.790 -1.484 1.00 81.88 90 ALA A N 1
ATOM 657 C CA . ALA A 1 90 ? 4.589 4.804 -1.850 1.00 81.88 90 ALA A CA 1
ATOM 658 C C . ALA A 1 90 ? 4.793 4.208 -3.241 1.00 81.88 90 ALA A C 1
ATOM 660 O O . ALA A 1 90 ? 4.127 3.239 -3.615 1.00 81.88 90 ALA A O 1
ATOM 661 N N . LEU A 1 91 ? 5.738 4.781 -3.979 1.00 83.00 91 LEU A N 1
ATOM 662 C CA . LEU A 1 91 ? 6.215 4.327 -5.278 1.00 83.00 91 LEU A CA 1
ATOM 663 C C . LEU A 1 91 ? 7.729 4.188 -5.172 1.00 83.00 91 LEU A C 1
ATOM 665 O O . LEU A 1 91 ? 8.390 5.159 -4.843 1.00 83.00 91 LEU A O 1
ATOM 669 N N . LEU A 1 92 ? 8.259 2.998 -5.433 1.00 80.81 92 LEU A N 1
ATOM 670 C CA . LEU A 1 92 ? 9.679 2.705 -5.289 1.00 80.81 92 LEU A CA 1
ATOM 671 C C . LEU A 1 92 ? 10.198 2.044 -6.574 1.00 80.81 92 LEU A C 1
ATOM 673 O O . LEU A 1 92 ? 9.624 1.037 -6.998 1.00 80.81 92 LEU A O 1
ATOM 677 N N . PRO A 1 93 ? 11.257 2.571 -7.206 1.00 75.19 93 PRO A N 1
ATOM 678 C CA . PRO A 1 93 ? 11.964 3.792 -6.823 1.00 75.19 93 PRO A CA 1
ATOM 679 C C . PRO A 1 93 ? 11.137 5.062 -7.069 1.00 75.19 93 PRO A C 1
ATOM 681 O O . PRO A 1 93 ? 10.221 5.047 -7.894 1.00 75.19 93 PRO A O 1
ATOM 684 N N . ASP A 1 94 ? 11.462 6.152 -6.365 1.00 63.94 94 ASP A N 1
ATOM 685 C CA . ASP A 1 94 ? 10.615 7.357 -6.245 1.00 63.94 94 ASP A CA 1
ATOM 686 C C . ASP A 1 94 ? 10.275 8.007 -7.600 1.00 63.94 94 ASP A C 1
ATOM 688 O O . ASP A 1 94 ? 9.190 8.565 -7.772 1.00 63.94 94 ASP A O 1
ATOM 692 N N . CYS A 1 95 ? 11.176 7.910 -8.586 1.00 63.09 95 CYS A N 1
ATOM 693 C CA . CYS A 1 95 ? 10.957 8.409 -9.949 1.00 63.09 95 CYS A CA 1
ATOM 694 C C . CYS A 1 95 ? 10.726 7.290 -10.988 1.00 63.09 95 CYS A C 1
ATOM 696 O O . CYS A 1 95 ? 10.525 7.577 -12.167 1.00 63.09 95 CYS A O 1
ATOM 698 N N . GLY A 1 96 ? 10.746 6.015 -10.572 1.00 57.97 96 GLY A N 1
ATOM 699 C CA . GLY A 1 96 ? 10.647 4.868 -11.479 1.00 57.97 96 GLY A CA 1
ATOM 700 C C . GLY A 1 96 ? 11.866 4.684 -12.392 1.00 57.97 96 GLY A C 1
ATOM 701 O O . GLY A 1 96 ? 11.729 4.081 -13.452 1.00 57.97 96 GLY A O 1
ATOM 702 N N . CYS A 1 97 ? 13.026 5.219 -12.006 1.00 64.06 97 CYS A N 1
ATOM 703 C CA . CYS A 1 97 ? 14.310 5.066 -12.686 1.00 64.06 97 CYS A CA 1
ATOM 704 C C . CYS A 1 97 ? 15.413 4.908 -11.633 1.00 64.06 97 CYS A C 1
ATOM 706 O O . CYS A 1 97 ? 15.380 5.570 -10.597 1.00 64.06 97 CYS A O 1
ATOM 708 N N . ASP A 1 98 ? 16.380 4.043 -11.925 1.00 63.44 98 ASP A N 1
ATOM 709 C CA . ASP A 1 98 ? 17.547 3.756 -11.086 1.00 63.44 98 ASP A CA 1
ATOM 710 C C . ASP A 1 98 ? 18.487 4.962 -10.900 1.00 63.44 98 ASP A C 1
ATOM 712 O O . ASP A 1 98 ? 19.194 5.055 -9.900 1.00 63.44 98 ASP A O 1
ATOM 716 N N . ALA A 1 99 ? 18.480 5.918 -11.834 1.00 59.84 99 ALA A N 1
ATOM 717 C CA . ALA A 1 99 ? 19.339 7.099 -11.804 1.00 59.84 99 ALA A CA 1
ATOM 718 C C . ALA A 1 99 ? 18.983 8.107 -10.696 1.00 59.84 99 ALA A C 1
ATOM 720 O O . ALA A 1 99 ? 19.811 8.954 -10.356 1.00 59.84 99 ALA A O 1
ATOM 721 N N . CYS A 1 100 ? 17.760 8.055 -10.157 1.00 58.81 100 CYS A N 1
ATOM 722 C CA . CYS A 1 100 ? 17.336 8.924 -9.056 1.00 58.81 100 CYS A CA 1
ATOM 723 C C . CYS A 1 100 ? 17.649 8.335 -7.675 1.00 58.81 100 CYS A C 1
ATOM 725 O O . CYS A 1 100 ? 17.458 9.031 -6.676 1.00 58.81 100 CYS A O 1
ATOM 727 N N . ASP A 1 101 ? 18.085 7.074 -7.607 1.00 61.12 101 ASP A N 1
ATOM 728 C CA . ASP A 1 101 ? 18.174 6.350 -6.347 1.00 61.12 101 ASP A CA 1
ATOM 729 C C . ASP A 1 101 ? 19.564 6.468 -5.714 1.00 61.12 101 ASP A C 1
ATOM 731 O O . ASP A 1 101 ? 20.581 6.350 -6.403 1.00 61.12 101 ASP A O 1
ATOM 735 N N . PRO A 1 102 ? 19.644 6.661 -4.387 1.00 58.12 102 PRO A N 1
ATOM 736 C CA . PRO A 1 102 ? 20.924 6.805 -3.699 1.00 58.12 102 PRO A CA 1
ATOM 737 C C . PRO A 1 102 ? 21.676 5.457 -3.563 1.00 58.12 102 PRO A C 1
ATOM 739 O O . PRO A 1 102 ? 22.899 5.441 -3.403 1.00 58.12 102 PRO A O 1
ATOM 742 N N . GLY A 1 103 ? 20.984 4.328 -3.778 1.00 61.56 103 GLY A N 1
ATOM 743 C CA . GLY A 1 103 ? 21.560 2.986 -3.827 1.00 61.56 103 GLY A CA 1
ATOM 744 C C . GLY A 1 103 ? 20.558 1.889 -3.452 1.00 61.56 103 GLY A C 1
ATOM 745 O O . GLY A 1 103 ? 19.464 2.151 -2.952 1.00 61.56 103 GLY A O 1
ATOM 746 N N . SER A 1 104 ? 20.929 0.622 -3.676 1.00 64.06 104 SER A N 1
ATOM 747 C CA . SER A 1 104 ? 20.051 -0.527 -3.400 1.00 64.06 104 SER A CA 1
ATOM 748 C C . SER A 1 104 ? 19.711 -0.708 -1.921 1.00 64.06 104 SER A C 1
ATOM 750 O O . SER A 1 104 ? 18.633 -1.210 -1.620 1.00 64.06 104 SER A O 1
ATOM 752 N N . ASP A 1 105 ? 20.610 -0.326 -1.012 1.00 66.00 105 ASP A N 1
ATOM 753 C CA . ASP A 1 105 ? 20.418 -0.505 0.433 1.00 66.00 105 ASP A CA 1
ATOM 754 C C . ASP A 1 105 ? 19.391 0.492 0.980 1.00 66.00 105 ASP A C 1
ATOM 756 O O . ASP A 1 105 ? 18.449 0.104 1.669 1.00 66.00 105 ASP A O 1
ATOM 760 N N . GLU A 1 106 ? 19.485 1.756 0.574 1.00 67.75 106 GLU A N 1
ATOM 761 C CA . GLU A 1 106 ? 18.518 2.797 0.939 1.00 67.75 106 GLU A CA 1
ATOM 762 C C . GLU A 1 106 ? 17.136 2.526 0.323 1.00 67.75 106 GLU A C 1
ATOM 764 O O . GLU A 1 106 ? 16.116 2.788 0.956 1.00 67.75 106 GLU A O 1
ATOM 769 N N . LEU A 1 107 ? 17.070 1.905 -0.862 1.00 65.94 107 LEU A N 1
ATOM 770 C CA . LEU A 1 107 ? 15.812 1.411 -1.438 1.00 65.94 107 LEU A CA 1
ATOM 771 C C . LEU A 1 107 ? 15.157 0.317 -0.585 1.00 65.94 107 LEU A C 1
ATOM 773 O O . LEU A 1 107 ? 13.931 0.239 -0.523 1.00 65.94 107 LEU A O 1
ATOM 777 N N . LEU A 1 108 ? 15.940 -0.550 0.064 1.00 70.88 108 LEU A N 1
ATOM 778 C CA . LEU A 1 108 ? 15.395 -1.573 0.962 1.00 70.88 108 LEU A CA 1
ATOM 779 C C . LEU A 1 108 ? 14.851 -0.942 2.246 1.00 70.88 108 LEU A C 1
ATOM 781 O O . LEU A 1 108 ? 13.756 -1.307 2.672 1.00 70.88 108 LEU A O 1
ATOM 785 N N . GLU A 1 109 ? 15.558 0.037 2.809 1.00 75.06 109 GLU A N 1
ATOM 786 C CA . GLU A 1 109 ? 15.056 0.826 3.939 1.00 75.06 109 GLU A CA 1
ATOM 787 C C . GLU A 1 109 ? 13.791 1.613 3.564 1.00 75.06 109 GLU A C 1
ATOM 789 O O . GLU A 1 109 ? 12.856 1.690 4.359 1.00 75.06 109 GLU A O 1
ATOM 794 N N . ALA A 1 110 ? 13.708 2.144 2.342 1.00 72.50 110 ALA A N 1
ATOM 795 C CA . ALA A 1 110 ? 12.519 2.831 1.846 1.00 72.50 110 ALA A CA 1
ATOM 796 C C . ALA A 1 110 ? 11.308 1.889 1.726 1.00 72.50 110 ALA A C 1
ATOM 798 O O . ALA A 1 110 ? 10.197 2.283 2.084 1.00 72.50 110 ALA A O 1
ATOM 799 N N . VAL A 1 111 ? 11.511 0.633 1.298 1.00 70.81 111 VAL A N 1
ATOM 800 C CA . VAL A 1 111 ? 10.460 -0.403 1.335 1.00 70.81 111 VAL A CA 1
ATOM 801 C C . VAL A 1 111 ? 9.993 -0.629 2.771 1.00 70.81 111 VAL A C 1
ATOM 803 O O . VAL A 1 111 ? 8.791 -0.613 3.023 1.00 70.81 111 VAL A O 1
ATOM 806 N N . ASP A 1 112 ? 10.919 -0.799 3.715 1.00 76.56 112 ASP A N 1
ATOM 807 C CA . ASP A 1 112 ? 10.575 -1.025 5.122 1.00 76.56 112 ASP A CA 1
ATOM 808 C C . ASP A 1 112 ? 9.793 0.163 5.707 1.00 76.56 112 ASP A C 1
ATOM 810 O O . ASP A 1 112 ? 8.768 -0.024 6.361 1.00 76.56 112 ASP A O 1
ATOM 814 N N . GLN A 1 113 ? 10.218 1.397 5.423 1.00 75.12 113 GLN A N 1
ATOM 815 C CA . GLN A 1 113 ? 9.516 2.599 5.872 1.00 75.12 113 GLN A CA 1
ATOM 816 C C . GLN A 1 113 ? 8.136 2.751 5.234 1.00 75.12 113 GLN A C 1
ATOM 818 O O . GLN A 1 113 ? 7.196 3.136 5.926 1.00 75.12 113 GLN A O 1
ATOM 823 N N . ALA A 1 114 ? 7.993 2.467 3.938 1.00 71.75 114 ALA A N 1
ATOM 824 C CA . ALA A 1 114 ? 6.698 2.499 3.264 1.00 71.75 114 ALA A CA 1
ATOM 825 C C . ALA A 1 114 ? 5.729 1.495 3.894 1.00 71.75 114 ALA A C 1
ATOM 827 O O . ALA A 1 114 ? 4.552 1.800 4.086 1.00 71.75 114 ALA A O 1
ATOM 828 N N . VAL A 1 115 ? 6.246 0.319 4.259 1.00 69.94 115 VAL A N 1
ATOM 829 C CA . VAL A 1 115 ? 5.465 -0.719 4.920 1.00 69.94 115 VAL A CA 1
ATOM 830 C C . VAL A 1 115 ? 5.034 -0.272 6.323 1.00 69.94 115 VAL A C 1
ATOM 832 O O . VAL A 1 115 ? 3.861 -0.369 6.667 1.00 69.94 115 VAL A O 1
ATOM 835 N N . VAL A 1 116 ? 5.952 0.286 7.115 1.00 72.44 116 VAL A N 1
ATOM 836 C CA . VAL A 1 116 ? 5.640 0.798 8.460 1.00 72.44 116 VAL A CA 1
ATOM 837 C C . VAL A 1 116 ? 4.659 1.973 8.414 1.00 72.44 116 VAL A C 1
ATOM 839 O O . VAL A 1 116 ? 3.761 2.035 9.239 1.00 72.44 116 VAL A O 1
ATOM 842 N N . ARG A 1 117 ? 4.780 2.901 7.455 1.00 67.12 117 ARG A N 1
ATOM 843 C CA . ARG A 1 117 ? 3.860 4.053 7.357 1.00 67.12 117 ARG A CA 1
ATOM 844 C C . ARG A 1 117 ? 2.460 3.661 6.914 1.00 67.12 117 ARG A C 1
ATOM 846 O O . ARG A 1 117 ? 1.496 4.247 7.386 1.00 67.12 117 ARG A O 1
ATOM 853 N N . ALA A 1 118 ? 2.336 2.679 6.026 1.00 63.47 118 ALA A N 1
ATOM 854 C CA . ALA A 1 118 ? 1.026 2.151 5.662 1.00 63.47 118 ALA A CA 1
ATOM 855 C C . ALA A 1 118 ? 0.270 1.587 6.881 1.00 63.47 118 ALA A C 1
ATOM 857 O O . ALA A 1 118 ? -0.963 1.528 6.863 1.00 63.47 118 ALA A O 1
ATOM 858 N N . ASP A 1 119 ? 0.995 1.235 7.947 1.00 64.25 119 ASP A N 1
ATOM 859 C CA . ASP A 1 119 ? 0.426 0.868 9.227 1.00 64.25 119 ASP A CA 1
ATOM 860 C C . ASP A 1 119 ? 0.061 2.098 10.081 1.00 64.25 119 ASP A C 1
ATOM 862 O O . ASP A 1 119 ? 0.852 2.623 10.859 1.00 64.25 119 ASP A O 1
ATOM 866 N N . GLY A 1 120 ? -1.181 2.567 9.942 1.00 55.06 120 GLY A N 1
ATOM 867 C CA . GLY A 1 120 ? -1.814 3.424 10.951 1.00 55.06 120 GLY A CA 1
ATOM 868 C C . GLY A 1 120 ? -1.593 4.937 10.859 1.00 55.06 120 GLY A C 1
ATOM 869 O O . GLY A 1 120 ? -2.003 5.642 11.781 1.00 55.06 120 GLY A O 1
ATOM 870 N N . THR A 1 121 ? -1.042 5.490 9.775 1.00 51.47 121 THR A N 1
ATOM 871 C CA . THR A 1 121 ? -0.995 6.955 9.601 1.00 51.47 121 THR A CA 1
ATOM 872 C C . THR A 1 121 ? -2.192 7.497 8.808 1.00 51.47 121 THR A C 1
ATOM 874 O O . THR A 1 121 ? -2.641 6.940 7.805 1.00 51.47 121 THR A O 1
ATOM 877 N N . ALA A 1 122 ? -2.737 8.630 9.263 1.00 46.09 122 ALA A N 1
ATOM 878 C CA . ALA A 1 122 ? -3.701 9.414 8.497 1.00 46.09 122 ALA A CA 1
ATOM 879 C C . ALA A 1 122 ? -2.945 10.288 7.482 1.00 46.09 122 ALA A C 1
ATOM 881 O O . ALA A 1 122 ? -2.397 11.330 7.841 1.00 46.09 122 ALA A O 1
ATOM 882 N N . GLU A 1 123 ? -2.922 9.876 6.215 1.00 48.31 123 GLU A N 1
ATOM 883 C CA . GLU A 1 123 ? -2.286 10.629 5.128 1.00 48.31 123 GLU A CA 1
ATOM 884 C C . GLU A 1 123 ? -3.331 11.200 4.161 1.00 48.31 123 GLU A C 1
ATOM 886 O O . GLU A 1 123 ? -4.251 10.510 3.721 1.00 48.31 123 GLU A O 1
ATOM 891 N N . GLY A 1 124 ? -3.196 12.486 3.830 1.00 46.41 124 GLY A N 1
ATOM 892 C CA . GLY A 1 124 ? -3.989 13.142 2.793 1.00 46.41 124 GLY A CA 1
ATOM 893 C C . GLY A 1 124 ? -3.185 13.247 1.502 1.00 46.41 124 GLY A C 1
ATOM 894 O O . GLY A 1 124 ? -2.188 13.965 1.465 1.00 46.41 124 GLY A O 1
ATOM 895 N N .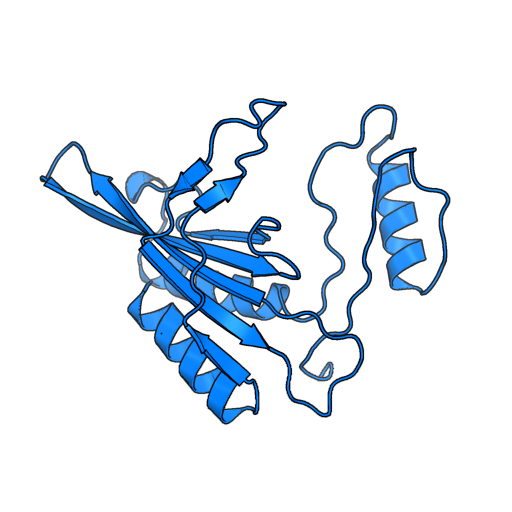 LEU A 1 125 ? -3.623 12.570 0.439 1.00 45.16 125 LEU A N 1
ATOM 896 C CA . LEU A 1 125 ? -3.054 12.727 -0.900 1.00 45.16 125 LEU A CA 1
ATOM 897 C C . LEU A 1 125 ? -3.816 13.818 -1.673 1.00 45.16 125 LEU A C 1
ATOM 899 O O . LEU A 1 125 ? -5.043 13.801 -1.753 1.00 45.16 125 LEU A O 1
ATOM 903 N N . GLY A 1 126 ? -3.073 14.760 -2.265 1.00 51.09 126 GLY A N 1
ATOM 904 C CA . GLY A 1 126 ? -3.582 15.705 -3.265 1.00 51.09 126 GLY A CA 1
ATOM 905 C C . GLY A 1 126 ? -3.857 17.140 -2.791 1.00 51.09 126 GLY A C 1
ATOM 906 O O . GLY A 1 126 ? -3.967 17.452 -1.606 1.00 51.09 126 GLY A O 1
ATOM 907 N N . ARG A 1 127 ? -3.977 18.057 -3.764 1.00 54.69 127 ARG A N 1
ATOM 908 C CA . ARG A 1 127 ? -4.545 19.397 -3.540 1.00 54.69 127 ARG A CA 1
ATOM 909 C C . ARG A 1 127 ? -6.059 19.297 -3.628 1.00 54.69 127 ARG A C 1
ATOM 911 O O . ARG A 1 127 ? -6.575 18.914 -4.673 1.00 54.69 127 ARG A O 1
ATOM 918 N N . VAL A 1 128 ? -6.768 19.732 -2.591 1.00 60.00 128 VAL A N 1
ATOM 919 C CA . VAL A 1 128 ? -8.226 19.876 -2.659 1.00 60.00 128 VAL A CA 1
ATOM 920 C C . VAL A 1 128 ? -8.563 21.259 -3.237 1.00 60.00 128 VAL A C 1
ATOM 922 O O . VAL A 1 128 ? -8.220 22.273 -2.619 1.00 60.00 128 VAL A O 1
ATOM 925 N N . PRO A 1 129 ? -9.188 21.357 -4.429 1.00 62.94 129 PRO A N 1
ATOM 926 C CA . PRO A 1 129 ? -9.481 22.645 -5.049 1.00 62.94 129 PRO A CA 1
ATOM 927 C C . PRO A 1 129 ? -10.319 23.542 -4.133 1.00 62.94 129 PRO A C 1
ATOM 929 O O . PRO A 1 129 ? -11.366 23.142 -3.629 1.00 62.94 129 PRO A O 1
ATOM 932 N N . GLY A 1 130 ? -9.855 24.776 -3.928 1.00 69.94 130 GLY A N 1
ATOM 933 C CA . GLY A 1 130 ? -10.532 25.753 -3.072 1.00 69.94 130 GLY A CA 1
ATOM 934 C C . GLY A 1 130 ? -10.264 25.601 -1.571 1.00 69.94 130 GLY A C 1
ATOM 935 O O . GLY A 1 130 ? -10.884 26.324 -0.794 1.00 69.94 130 GLY A O 1
ATOM 936 N N . TRP A 1 131 ? -9.355 24.712 -1.154 1.00 73.50 131 TRP A N 1
ATOM 937 C CA . TRP A 1 131 ? -8.940 24.566 0.244 1.00 73.50 131 TRP A CA 1
ATOM 938 C C . TRP A 1 131 ? -7.467 24.945 0.454 1.00 73.50 131 TRP A C 1
ATOM 940 O O . TRP A 1 131 ? -6.598 24.438 -0.260 1.00 73.50 131 TRP A O 1
ATOM 950 N N . PRO A 1 132 ? -7.154 25.830 1.421 1.00 78.31 132 PRO A N 1
ATOM 951 C CA . PRO A 1 132 ? -5.774 26.100 1.797 1.00 78.31 132 PRO A CA 1
ATOM 952 C C . PRO A 1 132 ? -5.174 24.897 2.539 1.00 78.31 132 PRO A C 1
ATOM 954 O O . PRO A 1 132 ? -5.880 24.151 3.218 1.00 78.31 132 PRO A O 1
ATOM 957 N N . PHE A 1 133 ? -3.851 24.744 2.439 1.00 65.94 133 PHE A N 1
ATOM 958 C CA . PHE A 1 133 ? -3.094 23.663 3.084 1.00 65.94 133 PHE A CA 1
ATOM 959 C C . PHE A 1 133 ? -3.352 23.565 4.598 1.00 65.94 133 PHE A C 1
ATOM 961 O O . PHE A 1 133 ? -3.488 22.468 5.137 1.00 65.94 133 PHE A O 1
ATOM 968 N N . GLU A 1 134 ? -3.478 24.706 5.278 1.00 76.19 134 GLU A N 1
ATOM 969 C CA . GLU A 1 134 ? -3.758 24.774 6.718 1.00 76.19 134 GLU A CA 1
ATOM 970 C C . GLU A 1 134 ? -5.123 24.165 7.063 1.00 76.19 134 GLU A C 1
ATOM 972 O O . GLU A 1 134 ? -5.208 23.319 7.948 1.00 76.19 134 GLU A O 1
ATOM 977 N N . ALA A 1 135 ? -6.174 24.498 6.304 1.00 78.69 135 ALA A N 1
ATOM 978 C CA . ALA A 1 135 ? -7.509 23.935 6.517 1.00 78.69 135 ALA A CA 1
ATOM 979 C C . ALA A 1 135 ? -7.546 22.422 6.259 1.00 78.69 135 ALA A C 1
ATOM 981 O O . ALA A 1 135 ? -8.228 21.691 6.975 1.00 78.69 135 ALA A O 1
ATOM 982 N N . LEU A 1 136 ? -6.789 21.944 5.262 1.00 73.50 136 LEU A N 1
ATOM 983 C CA . LEU A 1 136 ? -6.632 20.512 5.003 1.00 73.50 136 LEU A CA 1
ATOM 984 C C . LEU A 1 136 ? -5.942 19.813 6.182 1.00 73.50 136 LEU A C 1
ATOM 986 O O . LEU A 1 136 ? -6.423 18.790 6.659 1.00 73.50 136 LEU A O 1
ATOM 990 N N . THR A 1 137 ? -4.860 20.400 6.691 1.00 74.44 137 THR A N 1
ATOM 991 C CA . THR A 1 137 ? -4.105 19.866 7.833 1.00 74.44 137 THR A CA 1
ATOM 992 C C . THR A 1 137 ? -4.954 19.821 9.104 1.00 74.44 137 THR A C 1
ATOM 994 O O . THR A 1 137 ? -4.938 18.821 9.821 1.00 74.44 137 THR A O 1
ATOM 997 N N . ASP A 1 138 ? -5.735 20.869 9.374 1.00 80.62 138 ASP A N 1
ATOM 998 C CA . ASP A 1 138 ? -6.634 20.913 10.527 1.00 80.62 138 ASP A CA 1
ATOM 999 C C . ASP A 1 138 ? -7.763 19.883 10.412 1.00 80.62 138 ASP A C 1
ATOM 1001 O O . ASP A 1 138 ? -8.077 19.220 11.399 1.00 80.62 138 ASP A O 1
ATOM 1005 N N . ALA A 1 139 ? -8.323 19.676 9.215 1.00 79.06 139 ALA A N 1
ATOM 1006 C CA . ALA A 1 139 ? -9.302 18.616 8.986 1.00 79.06 139 ALA A CA 1
ATOM 1007 C C . ALA A 1 139 ? -8.695 17.215 9.165 1.00 79.06 139 ALA A C 1
ATOM 1009 O O . ALA A 1 139 ? -9.331 16.361 9.777 1.00 79.06 139 ALA A O 1
ATOM 1010 N N . CYS A 1 140 ? -7.465 16.973 8.701 1.00 73.88 140 CYS A N 1
ATOM 1011 C CA . CYS A 1 140 ? -6.765 15.710 8.956 1.00 73.88 140 CYS A CA 1
ATOM 1012 C C . CYS A 1 140 ? -6.531 15.482 10.455 1.00 73.88 140 CYS A C 1
ATOM 1014 O O . CYS A 1 140 ? -6.737 14.374 10.945 1.00 73.88 140 CYS A O 1
ATOM 1016 N N . ARG A 1 141 ? -6.152 16.529 11.201 1.00 75.62 141 ARG A N 1
ATOM 1017 C CA . ARG A 1 141 ? -5.968 16.444 12.657 1.00 75.62 141 ARG A CA 1
ATOM 1018 C C . ARG A 1 141 ? -7.286 16.161 13.381 1.00 75.62 141 ARG A C 1
ATOM 1020 O O . ARG A 1 141 ? -7.307 15.325 14.278 1.00 75.62 141 ARG A O 1
ATOM 1027 N N . ASP A 1 142 ? -8.370 16.828 12.986 1.00 77.50 142 ASP A N 1
ATOM 1028 C CA . ASP A 1 142 ? -9.710 16.594 13.537 1.00 77.50 142 ASP A CA 1
ATOM 1029 C C . ASP A 1 142 ? -10.170 15.154 13.262 1.00 77.50 142 ASP A C 1
ATOM 1031 O O . ASP A 1 142 ? -10.607 14.457 14.172 1.00 77.50 142 ASP A O 1
ATOM 1035 N N . LEU A 1 143 ? -9.969 14.655 12.038 1.00 76.19 143 LEU A N 1
ATOM 1036 C CA . LEU A 1 143 ? -10.233 13.260 11.670 1.00 76.19 143 LEU A CA 1
ATOM 1037 C C . LEU A 1 143 ? -9.424 12.266 12.515 1.00 76.19 143 LEU A C 1
ATOM 1039 O O . LEU A 1 143 ? -10.005 11.337 13.073 1.00 76.19 143 LEU A O 1
ATOM 1043 N N . ALA A 1 144 ? -8.111 12.470 12.651 1.00 69.50 144 ALA A N 1
ATOM 1044 C CA . ALA A 1 144 ? -7.244 11.611 13.460 1.00 69.50 144 ALA A CA 1
ATOM 1045 C C . ALA A 1 144 ? -7.644 11.600 14.949 1.00 69.50 144 ALA A C 1
ATOM 1047 O O . ALA A 1 144 ? -7.498 10.586 15.622 1.00 69.50 144 ALA A O 1
ATOM 1048 N N . ALA A 1 145 ? -8.217 12.698 15.452 1.00 75.62 145 ALA A N 1
ATOM 1049 C CA . ALA A 1 145 ?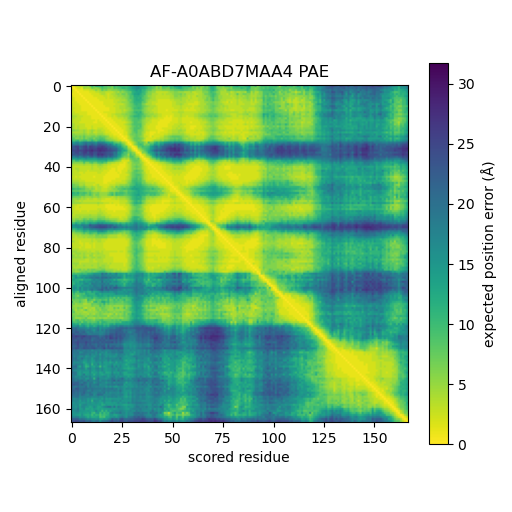 -8.773 12.785 16.802 1.00 75.62 145 ALA A CA 1
ATOM 1050 C C . ALA A 1 145 ? -10.179 12.153 16.946 1.00 75.62 145 ALA A C 1
ATOM 1052 O O . ALA A 1 145 ? -10.779 12.227 18.019 1.00 75.62 145 ALA A O 1
ATOM 1053 N N . GLY A 1 146 ? -10.727 11.543 15.886 1.00 73.06 146 GLY A N 1
ATOM 1054 C CA . GLY A 1 146 ? -12.069 10.946 15.862 1.00 73.06 146 GLY A CA 1
ATOM 1055 C C . GLY A 1 146 ? -13.203 11.933 15.554 1.00 73.06 146 GLY A C 1
ATOM 1056 O O . GLY A 1 146 ? -14.383 11.596 15.696 1.00 73.06 146 GLY A O 1
ATOM 1057 N N . GLY A 1 147 ? -12.864 13.153 15.144 1.00 78.94 147 GLY A N 1
ATOM 1058 C CA . GLY A 1 147 ? -13.795 14.193 14.727 1.00 78.94 147 GLY A CA 1
ATOM 1059 C C . GLY A 1 147 ? -14.450 13.932 13.367 1.00 78.94 147 GLY A C 1
ATOM 1060 O O . GLY A 1 147 ? -14.189 12.947 12.675 1.00 78.94 147 GLY A O 1
ATOM 1061 N N . ARG A 1 148 ? -15.361 14.830 12.979 1.00 78.62 148 ARG A N 1
ATOM 1062 C CA . ARG A 1 148 ? -16.103 14.776 11.703 1.00 78.62 148 ARG A CA 1
ATOM 1063 C C . ARG A 1 148 ? -16.085 16.152 11.027 1.00 78.62 148 ARG A C 1
ATOM 1065 O O . ARG A 1 148 ? -17.122 16.829 11.018 1.00 78.62 148 ARG A O 1
ATOM 1072 N N . PRO A 1 149 ? -14.938 16.595 10.485 1.00 82.62 149 PRO A N 1
ATOM 1073 C CA . PRO A 1 149 ? -14.844 17.900 9.850 1.00 82.62 149 PRO A CA 1
ATOM 1074 C C . PRO A 1 149 ? -15.734 17.969 8.608 1.00 82.62 149 PRO A C 1
ATOM 1076 O O . PRO A 1 149 ? -16.017 16.971 7.941 1.00 82.62 149 PRO A O 1
ATOM 1079 N N . ARG A 1 150 ? -16.181 19.180 8.266 1.00 79.88 150 ARG A N 1
ATOM 1080 C CA . ARG A 1 150 ? -16.892 19.417 7.005 1.00 79.88 150 ARG A CA 1
ATOM 1081 C C . ARG A 1 150 ? -15.889 19.449 5.861 1.00 79.88 150 ARG A C 1
ATOM 1083 O O . ARG A 1 150 ? -15.196 20.445 5.687 1.00 79.88 150 ARG A O 1
ATOM 1090 N N . LEU A 1 151 ? -15.857 18.378 5.081 1.00 78.88 151 LEU A N 1
ATOM 1091 C CA . LEU A 1 151 ? -15.010 18.265 3.899 1.00 78.88 151 LEU A CA 1
ATOM 1092 C C . LEU A 1 151 ? -15.679 18.892 2.662 1.00 78.88 151 LEU A C 1
ATOM 1094 O O . LEU A 1 151 ? -16.909 19.035 2.625 1.00 78.88 151 LEU A O 1
ATOM 1098 N N . PRO A 1 152 ? -14.900 19.267 1.633 1.00 71.38 152 PRO A N 1
ATOM 1099 C CA . PRO A 1 152 ? -15.440 19.704 0.350 1.00 71.38 152 PRO A CA 1
ATOM 1100 C C . PRO A 1 152 ? -16.344 18.659 -0.296 1.00 71.38 152 PRO A C 1
ATOM 1102 O O . PRO A 1 152 ? -16.244 17.456 -0.052 1.00 71.38 152 PRO A O 1
ATOM 1105 N N . ARG A 1 153 ? -17.258 19.125 -1.152 1.00 66.19 153 ARG A N 1
ATOM 1106 C CA . ARG A 1 153 ? -18.134 18.221 -1.905 1.00 66.19 153 ARG A CA 1
ATOM 1107 C C . ARG A 1 153 ? -17.299 17.278 -2.768 1.00 66.19 153 ARG A C 1
ATOM 1109 O O . ARG A 1 153 ? -16.473 17.740 -3.545 1.00 66.19 153 ARG A O 1
ATOM 1116 N N . GLY A 1 154 ? -17.589 15.984 -2.662 1.00 61.03 154 GLY A N 1
ATOM 1117 C CA . GLY A 1 154 ? -16.885 14.935 -3.402 1.00 61.03 154 GLY A CA 1
ATOM 1118 C C . GLY A 1 154 ? -15.584 14.468 -2.748 1.00 61.03 154 GLY A C 1
ATOM 1119 O O . GLY A 1 154 ? -14.929 13.600 -3.306 1.00 61.03 154 GLY A O 1
ATOM 1120 N N . THR A 1 155 ? -15.210 15.009 -1.583 1.00 63.41 155 THR A N 1
ATOM 1121 C CA . THR A 1 155 ? -14.071 14.514 -0.804 1.00 63.41 155 THR A CA 1
ATOM 1122 C C . THR A 1 155 ? -14.528 13.404 0.136 1.00 63.41 155 THR A C 1
ATOM 1124 O O . THR A 1 155 ? -15.341 13.636 1.032 1.00 63.41 155 THR A O 1
ATOM 1127 N N . GLU A 1 156 ? -13.979 12.207 -0.049 1.00 61.91 156 GLU A N 1
ATOM 1128 C CA . GLU A 1 156 ? -14.044 11.128 0.935 1.00 61.91 156 GLU A CA 1
ATOM 1129 C C . GLU A 1 156 ? -12.768 11.146 1.781 1.00 61.91 156 GLU A C 1
ATOM 1131 O O . GLU A 1 156 ? -11.670 11.287 1.248 1.00 61.91 156 GLU A O 1
ATOM 1136 N N . ALA A 1 157 ? -12.910 11.018 3.101 1.00 63.31 157 ALA A N 1
ATOM 1137 C CA . ALA A 1 157 ? -11.782 10.829 4.007 1.00 63.31 157 ALA A CA 1
ATOM 1138 C C . ALA A 1 157 ? -11.993 9.559 4.825 1.00 63.31 157 ALA A C 1
ATOM 1140 O O . ALA A 1 157 ? -13.105 9.275 5.276 1.00 63.31 157 ALA A O 1
ATOM 1141 N N . THR A 1 158 ? -10.922 8.797 5.020 1.00 61.03 158 THR A N 1
ATOM 1142 C CA . THR A 1 158 ? -10.947 7.549 5.781 1.00 61.03 158 THR A CA 1
ATOM 1143 C C . THR A 1 158 ? -9.897 7.618 6.881 1.00 61.03 158 THR A C 1
ATOM 1145 O O . THR A 1 158 ? -8.733 7.875 6.600 1.00 61.03 158 THR A O 1
ATOM 1148 N N . VAL A 1 159 ? -10.312 7.379 8.125 1.00 62.56 159 VAL A N 1
ATOM 1149 C CA . VAL A 1 159 ? -9.414 7.205 9.277 1.00 62.56 159 VAL A CA 1
ATOM 1150 C C . VAL A 1 159 ? -9.316 5.714 9.548 1.00 62.56 159 VAL A C 1
ATOM 1152 O O . VAL A 1 159 ? -10.337 5.024 9.536 1.00 62.56 159 VAL A O 1
ATOM 1155 N N . ARG A 1 160 ? -8.097 5.212 9.730 1.00 63.94 160 ARG A N 1
ATOM 1156 C CA . ARG A 1 160 ? -7.807 3.780 9.836 1.00 63.94 160 ARG A CA 1
ATOM 1157 C C . ARG A 1 160 ? -6.978 3.540 11.084 1.00 63.94 160 ARG A C 1
ATOM 1159 O O . ARG A 1 160 ? -6.123 4.358 11.409 1.00 63.94 160 ARG A O 1
ATOM 1166 N N . ALA A 1 161 ? -7.251 2.437 11.770 1.00 62.94 161 ALA A N 1
ATOM 1167 C CA . ALA A 1 161 ? -6.392 1.980 12.851 1.00 62.94 161 ALA A CA 1
ATOM 1168 C C . ALA A 1 161 ? -5.137 1.310 12.268 1.00 62.94 161 ALA A C 1
ATOM 1170 O O . ALA A 1 161 ? -5.220 0.650 11.225 1.00 62.94 161 ALA A O 1
ATOM 1171 N N . GLY A 1 162 ? -4.000 1.487 12.943 1.00 59.78 162 GLY A N 1
ATOM 1172 C CA . GLY A 1 162 ? -2.811 0.666 12.717 1.00 59.78 162 GLY A CA 1
ATOM 1173 C C . GLY A 1 162 ? -3.072 -0.788 13.105 1.00 59.78 162 GLY A C 1
ATOM 1174 O O . GLY A 1 162 ? -3.936 -1.082 13.934 1.00 59.78 162 GLY A O 1
ATOM 1175 N N . TRP A 1 163 ? -2.365 -1.698 12.454 1.00 60.34 163 TRP A N 1
ATOM 1176 C CA . TRP A 1 163 ? -2.411 -3.137 12.672 1.00 60.34 163 TRP A CA 1
ATOM 1177 C C . TRP A 1 163 ? -1.514 -3.523 13.836 1.00 60.34 163 TRP A C 1
ATOM 1179 O O . TRP A 1 163 ? -1.839 -4.451 14.578 1.00 60.34 163 TRP A O 1
ATOM 1189 N N . PHE A 1 164 ? -0.402 -2.810 14.007 1.00 59.03 164 PHE A N 1
ATOM 1190 C CA . PHE A 1 164 ? 0.492 -2.999 15.129 1.00 59.03 164 PHE A CA 1
ATOM 1191 C C . PHE A 1 164 ? 0.154 -2.006 16.250 1.00 59.03 164 PHE A C 1
ATOM 1193 O O . PHE A 1 164 ? -0.109 -0.830 15.992 1.00 59.03 164 PHE A O 1
ATOM 1200 N N . PRO A 1 165 ? 0.134 -2.455 17.517 1.00 54.25 165 PRO A N 1
ATOM 1201 C CA . PRO A 1 165 ? 0.019 -1.539 18.643 1.00 54.25 165 PRO A CA 1
ATOM 1202 C C . PRO A 1 165 ? 1.223 -0.584 18.672 1.00 54.25 165 PRO A C 1
ATOM 1204 O O . PRO A 1 165 ? 2.353 -1.009 18.430 1.00 54.25 165 PRO A O 1
ATOM 1207 N N . GLU A 1 166 ? 0.990 0.693 18.999 1.00 51.12 166 GLU A N 1
ATOM 1208 C CA . GLU A 1 166 ? 2.076 1.631 19.311 1.00 51.12 166 GLU A CA 1
ATOM 1209 C C . GLU A 1 166 ? 2.885 1.075 20.498 1.00 51.12 166 GLU A C 1
ATOM 1211 O O . GLU A 1 166 ? 2.309 0.710 21.528 1.00 51.12 166 GLU A O 1
ATOM 1216 N N . ALA A 1 167 ? 4.204 0.945 20.319 1.00 40.75 167 ALA A N 1
ATOM 1217 C CA . ALA A 1 167 ? 5.131 0.426 21.328 1.00 40.75 167 ALA A CA 1
ATOM 1218 C C . ALA A 1 167 ? 5.426 1.438 22.445 1.00 40.75 167 ALA A C 1
ATOM 1220 O O . ALA A 1 167 ? 5.546 2.647 22.140 1.00 40.75 167 ALA A O 1
#

InterPro domains:
  IPR045773 Protein of unknown function DUF6226 [PF19736] (2-117)

Sequence (167 aa):
MTARARVWAEVLAEAGAAVVPDPVRGIPFDEAGRADLTVPVDRALRVAPPADVDGASPWWLLETDVPQDDDGGVLPVLRVAVGAPGQVHALLPDCGCDACDPGSDELLEAVDQAVVRADGTAEGLGRVPGWPFEALTDACRDLAAGGRPRLPRGTEATVRAGWFPEA

Nearest PDB structures (foldseek):
  6xj6-assembly1_A  TM=4.749E-01  e=9.821E+00  Campylobacter jejuni subsp. jejuni 81-176
  8bb7-assembly1_B  TM=2.990E-01  e=4.045E+00  Mus musculus
  8bf4-assembly1_F  TM=2.806E-01  e=3.594E+00  Mus musculus
  8bf4-assembly2_C  TM=2.957E-01  e=5.125E+00  Mus musculus

pLDDT: mean 73.95, std 13.1, range [39.84, 94.88]

Secondary structure (DSSP, 8-state):
-HHHHHHHHHHHHHTT-EEEE----EEE--STT-TT-EEE-SEEEEEEPPTT-TTPPPEEEEEEEEE-TTTS-EEEEEEEEESSTT-EEEEESTTSSGGG-S-HHHHHHHHHHHHHHHTT-----S--TT--HHHHHHHHHHHHTT----PPTT--------SSPP-

Foldseek 3Di:
DVVLVVVVLVVLVVVQKDKDWDPDFWAQDDPPDPRVDTDGFPTKIKTHFHPPDPQAWIKMWTWDFCQDPPPRHTDIKTFIATNDPNRTPDIPPNVSDPVVDPDDVVSSVVVVVSVVCSFFDFDDDDDDPPDDPVRVVVCSVCVQVVHDDDDDPPDDGGGGHGSDDDD

Organism: Micrococcus luteus (NCBI:txid1270)